Protein AF-A0A5C8ILC8-F1 (afdb_monomer)

Sequence (94 aa):
MPAESTPKAQAGKRGRPLAGQRFTEAEFAAVALLLRRVTSDRLKLAKLHLVDGLPQSTIATQHGCSRQNVNGAVNIVRRASLMLEEANKLAGKT

Nearest PDB structures (foldseek):
  5cm3-assembly1_A  TM=9.302E-01  e=4.249E-04  Escherichia coli
  5clv-assembly4_N  TM=9.310E-01  e=6.426E-04  Escherichia coli
  5ckt-assembly2_B  TM=9.450E-01  e=1.231E-03  Escherichia coli
  8qa9-assembly1_D  TM=8.897E-01  e=7.232E-04  Escherichia coli
  5cm3-assembly1_B  TM=9.329E-01  e=1.231E-03  Escherichia coli

pLDDT: mean 81.25, std 21.23, range [34.88, 97.44]

Radius of gyration: 14.71 Å; Cα contacts (8 Å, |Δi|>4): 63; chains: 1; bounding box: 37×34×39 Å

Structure (mmCIF, N/CA/C/O backbone):
data_AF-A0A5C8ILC8-F1
#
_entry.id   AF-A0A5C8ILC8-F1
#
loop_
_atom_site.group_PDB
_atom_site.id
_atom_site.type_symbol
_atom_site.label_atom_id
_atom_site.label_alt_id
_atom_site.label_comp_id
_atom_site.label_asym_id
_atom_site.label_entity_id
_atom_site.label_seq_id
_atom_site.pdbx_PDB_ins_code
_atom_site.Cartn_x
_atom_site.Cartn_y
_atom_site.Cartn_z
_atom_site.occupancy
_atom_site.B_iso_or_equiv
_atom_site.auth_seq_id
_atom_site.auth_comp_id
_atom_site.auth_asym_id
_atom_site.auth_atom_id
_atom_site.pdbx_PDB_model_num
ATOM 1 N N . MET A 1 1 ? -23.492 -25.641 1.758 1.00 38.56 1 MET A N 1
ATOM 2 C CA . MET A 1 1 ? -22.8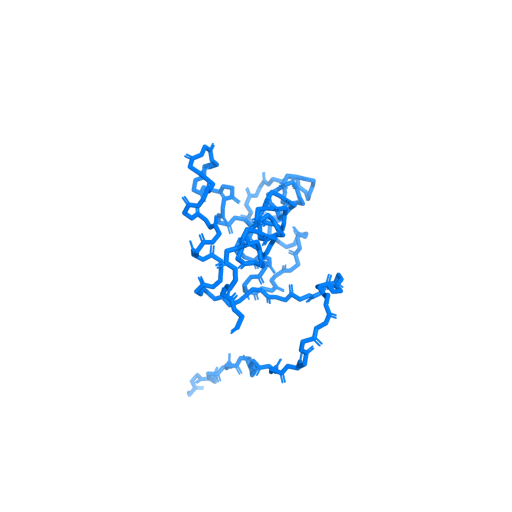16 -25.189 0.524 1.00 38.56 1 MET A CA 1
ATOM 3 C C . MET A 1 1 ? -22.288 -23.777 0.768 1.00 38.56 1 MET A C 1
ATOM 5 O O . MET A 1 1 ? -23.119 -22.881 0.856 1.00 38.56 1 MET A O 1
ATOM 9 N N . PRO A 1 2 ? -20.984 -23.547 1.005 1.00 41.66 2 PRO A N 1
ATOM 10 C CA . PRO A 1 2 ? -20.470 -22.186 1.147 1.00 41.66 2 PRO A CA 1
ATOM 11 C C . PRO A 1 2 ? -20.315 -21.532 -0.234 1.00 41.66 2 PRO A C 1
ATOM 13 O O . PRO A 1 2 ? -19.707 -22.102 -1.134 1.00 41.66 2 PRO A O 1
ATOM 16 N N . ALA A 1 3 ? -20.913 -20.352 -0.398 1.00 40.84 3 ALA A N 1
ATOM 17 C CA . ALA A 1 3 ? -20.824 -19.542 -1.605 1.00 40.84 3 ALA A CA 1
ATOM 18 C C . ALA A 1 3 ? -19.449 -18.859 -1.683 1.00 40.84 3 ALA A C 1
ATOM 20 O O . ALA A 1 3 ? -19.127 -17.976 -0.887 1.00 40.84 3 ALA A O 1
ATOM 21 N N . GLU A 1 4 ? -18.648 -19.286 -2.654 1.00 38.09 4 GLU A N 1
ATOM 22 C CA . GLU A 1 4 ? -17.386 -18.671 -3.050 1.00 38.09 4 GLU A CA 1
ATOM 23 C C . GLU A 1 4 ? -17.674 -17.347 -3.779 1.00 38.09 4 GLU A C 1
ATOM 25 O O . GLU A 1 4 ? -17.969 -17.307 -4.972 1.00 38.09 4 GLU A O 1
ATOM 30 N N . SER A 1 5 ? -17.636 -16.235 -3.046 1.00 43.41 5 SER A N 1
ATOM 31 C CA . SER A 1 5 ? -17.706 -14.896 -3.637 1.00 43.41 5 SER A CA 1
ATOM 32 C C . SER A 1 5 ? -16.317 -14.482 -4.122 1.00 43.41 5 SER A C 1
ATOM 34 O O . SER A 1 5 ? -15.555 -13.864 -3.382 1.00 43.41 5 SER A O 1
ATOM 36 N N . THR A 1 6 ? -15.973 -14.806 -5.366 1.00 42.31 6 THR A N 1
ATOM 37 C CA . THR A 1 6 ? -14.831 -14.198 -6.066 1.00 42.31 6 THR A CA 1
ATOM 38 C C . THR A 1 6 ? -15.249 -12.840 -6.648 1.00 42.31 6 THR A C 1
ATOM 40 O O . THR A 1 6 ? -16.144 -12.788 -7.496 1.00 42.31 6 THR A O 1
ATOM 43 N N . PRO A 1 7 ? -14.633 -11.704 -6.259 1.00 45.72 7 PRO A N 1
ATOM 44 C CA . PRO A 1 7 ? -14.892 -10.446 -6.938 1.00 45.72 7 PRO A CA 1
ATOM 45 C C . PRO A 1 7 ? -14.072 -10.367 -8.232 1.00 45.72 7 PRO A C 1
ATOM 47 O O . PRO A 1 7 ? -12.844 -10.315 -8.244 1.00 45.72 7 PRO A O 1
ATOM 50 N N . LYS A 1 8 ? -14.824 -10.354 -9.331 1.00 40.00 8 LYS A N 1
ATOM 51 C CA . LYS A 1 8 ? -14.441 -10.186 -10.736 1.00 40.00 8 LYS A CA 1
ATOM 52 C C . LYS A 1 8 ? -13.509 -8.973 -10.928 1.00 40.00 8 LYS A C 1
ATOM 54 O O . LYS A 1 8 ? -13.937 -7.829 -10.785 1.00 40.00 8 LYS A O 1
ATOM 59 N N . ALA A 1 9 ? -12.245 -9.216 -11.280 1.00 41.19 9 ALA A N 1
ATOM 60 C CA . ALA A 1 9 ? -11.291 -8.173 -11.651 1.00 41.19 9 ALA A CA 1
ATOM 61 C C . ALA A 1 9 ? -11.660 -7.590 -13.026 1.00 41.19 9 ALA A C 1
ATOM 63 O O . ALA A 1 9 ? -11.545 -8.256 -14.055 1.00 41.19 9 ALA A O 1
ATOM 64 N N . GLN A 1 10 ? -12.148 -6.350 -13.045 1.00 46.75 10 GLN A N 1
ATOM 65 C CA . GLN A 1 10 ? -12.509 -5.645 -14.271 1.00 46.75 10 GLN A CA 1
ATOM 66 C C . GLN A 1 10 ? -11.274 -4.907 -14.810 1.00 46.75 10 GLN A C 1
ATOM 68 O O . GLN A 1 10 ? -10.862 -3.877 -14.283 1.00 46.75 10 GLN A O 1
ATOM 73 N N . ALA A 1 11 ? -10.662 -5.472 -15.852 1.00 47.03 11 ALA A N 1
ATOM 74 C CA . ALA A 1 11 ? -9.583 -4.852 -16.610 1.00 47.03 11 ALA A CA 1
ATOM 75 C C . ALA A 1 11 ? -10.147 -3.737 -17.510 1.00 47.03 11 ALA A C 1
ATOM 77 O O . ALA A 1 11 ? -10.938 -4.001 -18.416 1.00 47.03 11 ALA A O 1
ATOM 78 N N . GLY A 1 12 ? -9.738 -2.489 -17.267 1.00 34.88 12 GLY A N 1
ATOM 79 C CA . GLY A 1 12 ? -10.172 -1.314 -18.024 1.00 34.88 12 GLY A CA 1
ATOM 80 C C . GLY A 1 12 ? -9.029 -0.330 -18.286 1.00 34.88 12 GLY A C 1
ATOM 81 O O . GLY A 1 12 ? -8.569 0.338 -17.373 1.00 34.88 12 GLY A O 1
ATOM 82 N N . LYS A 1 13 ? -8.600 -0.290 -19.554 1.00 35.75 13 LYS A N 1
ATOM 83 C CA . LYS A 1 13 ? -7.866 0.740 -20.324 1.00 35.75 13 LYS A CA 1
ATOM 84 C C . LYS A 1 13 ? -6.872 1.689 -19.613 1.00 35.75 13 LYS A C 1
ATOM 86 O O . LYS A 1 13 ? -7.230 2.586 -18.863 1.00 35.75 13 LYS A O 1
ATOM 91 N N . ARG A 1 14 ? -5.615 1.551 -20.062 1.00 56.34 14 ARG A N 1
ATOM 92 C CA . ARG A 1 14 ? -4.463 2.471 -19.996 1.00 56.34 14 ARG A CA 1
ATOM 93 C C . ARG A 1 14 ? -4.840 3.967 -19.982 1.00 56.34 14 ARG A C 1
ATOM 95 O O . ARG A 1 14 ? -5.413 4.456 -20.951 1.00 56.34 14 ARG A O 1
ATOM 102 N N . GLY A 1 15 ? -4.387 4.694 -18.954 1.00 40.69 15 GLY A N 1
ATOM 103 C CA . GLY A 1 15 ? -4.308 6.162 -18.953 1.00 40.69 15 GLY A CA 1
ATOM 104 C C . GLY A 1 15 ? -4.500 6.811 -17.576 1.00 40.69 15 GLY A C 1
ATOM 105 O O . GLY A 1 15 ? -5.614 7.193 -17.253 1.00 40.69 15 GLY A O 1
ATOM 106 N N . ARG A 1 16 ? -3.398 7.006 -16.826 1.00 41.88 16 ARG A N 1
ATOM 107 C CA . ARG A 1 16 ? -3.286 7.615 -15.472 1.00 41.88 16 ARG A CA 1
ATOM 108 C C . ARG A 1 16 ? -4.029 6.858 -14.354 1.00 41.88 16 ARG A C 1
ATOM 110 O O . ARG A 1 16 ? -5.218 6.591 -14.498 1.00 41.88 16 ARG A O 1
ATOM 117 N N . PRO A 1 17 ? -3.409 6.598 -13.185 1.00 42.28 17 PRO A N 1
ATOM 118 C CA . PRO A 1 17 ? -4.156 6.070 -12.054 1.00 42.28 17 PRO A CA 1
ATOM 119 C C . PRO A 1 17 ? -5.011 7.196 -11.462 1.00 42.28 17 PRO A C 1
ATOM 121 O O . PRO A 1 17 ? -4.580 7.965 -10.601 1.00 42.28 17 PRO A O 1
ATOM 124 N N . LEU A 1 18 ? -6.244 7.295 -11.959 1.00 44.88 18 LEU A N 1
ATOM 125 C CA . LEU A 1 18 ? -7.346 7.979 -11.297 1.00 44.88 18 LEU A CA 1
ATOM 126 C C . LEU A 1 18 ? -7.445 7.427 -9.869 1.00 44.88 18 LEU A C 1
ATOM 128 O O . LEU A 1 18 ? -7.291 6.222 -9.642 1.00 44.88 18 LEU A O 1
ATOM 132 N N . ALA A 1 19 ? -7.664 8.312 -8.900 1.00 42.31 19 ALA A N 1
ATOM 133 C CA . ALA A 1 19 ? -7.914 7.954 -7.511 1.00 42.31 19 ALA A CA 1
ATOM 134 C C . ALA A 1 19 ? -9.009 6.870 -7.440 1.00 42.31 19 ALA A C 1
ATOM 136 O O . ALA A 1 19 ? -10.188 7.165 -7.596 1.00 42.31 19 ALA A O 1
ATOM 137 N N . GLY A 1 20 ? -8.609 5.605 -7.286 1.00 54.78 20 GLY A N 1
ATOM 138 C CA . GLY A 1 20 ? -9.529 4.467 -7.371 1.00 54.78 20 GLY A CA 1
ATOM 139 C C . GLY A 1 20 ? -8.948 3.187 -7.970 1.00 54.78 20 GLY A C 1
ATOM 140 O O . GLY A 1 20 ? -9.504 2.120 -7.727 1.00 54.78 20 GLY A O 1
ATOM 141 N N . GLN A 1 21 ? -7.819 3.237 -8.688 1.00 64.88 21 GLN A N 1
ATOM 142 C CA . GLN A 1 21 ? -7.225 2.003 -9.212 1.00 64.88 21 GLN A CA 1
ATOM 143 C C . GLN A 1 21 ? -6.684 1.133 -8.063 1.00 64.88 21 GLN A C 1
ATOM 145 O O . GLN A 1 21 ? -5.875 1.598 -7.243 1.00 64.88 21 GLN A O 1
ATOM 150 N N . ARG A 1 22 ? -7.201 -0.102 -7.995 1.00 81.62 22 ARG A N 1
ATOM 151 C CA . ARG A 1 22 ? -6.709 -1.193 -7.147 1.00 81.62 22 ARG A CA 1
ATOM 152 C C . ARG A 1 22 ? -5.464 -1.801 -7.783 1.00 81.62 22 ARG A C 1
ATOM 154 O O . ARG A 1 22 ? -5.351 -1.838 -9.004 1.00 81.62 22 ARG A O 1
ATOM 161 N N . PHE A 1 23 ? -4.553 -2.256 -6.941 1.00 88.56 23 PHE A N 1
ATOM 162 C CA . PHE A 1 23 ? -3.364 -2.989 -7.342 1.00 88.56 23 PHE A CA 1
ATOM 163 C C . PHE A 1 23 ? -3.732 -4.464 -7.467 1.00 88.56 23 PHE A C 1
ATOM 165 O O . PHE A 1 23 ? -4.481 -4.995 -6.647 1.00 88.56 23 PHE A O 1
ATOM 172 N N . THR A 1 24 ? -3.177 -5.142 -8.461 1.00 93.38 24 THR A N 1
ATOM 173 C CA . THR A 1 24 ? -3.073 -6.601 -8.420 1.00 93.38 24 THR A CA 1
ATOM 174 C C . THR A 1 24 ? -2.052 -7.021 -7.361 1.00 93.38 24 THR A C 1
ATOM 176 O O . THR A 1 24 ? -1.181 -6.243 -6.961 1.00 93.38 24 THR A O 1
ATOM 179 N N . GLU A 1 25 ? -2.123 -8.280 -6.926 1.00 92.50 25 GLU A N 1
ATOM 180 C CA . GLU A 1 25 ? -1.146 -8.852 -5.991 1.00 92.50 25 GLU A CA 1
ATOM 181 C C . GLU A 1 25 ? 0.294 -8.718 -6.524 1.00 92.50 25 GLU A C 1
ATOM 183 O O . GLU A 1 25 ? 1.200 -8.329 -5.789 1.00 92.50 25 GLU A O 1
ATOM 188 N N . ALA A 1 26 ? 0.496 -8.968 -7.822 1.00 91.19 26 ALA A N 1
ATOM 189 C CA . ALA A 1 26 ? 1.804 -8.894 -8.468 1.00 91.19 26 ALA A CA 1
ATOM 190 C C . ALA A 1 26 ? 2.347 -7.457 -8.543 1.00 91.19 26 ALA A C 1
ATOM 192 O O . ALA A 1 26 ? 3.519 -7.226 -8.245 1.00 91.19 26 ALA A O 1
ATOM 193 N N . GLU A 1 27 ? 1.502 -6.480 -8.892 1.00 90.88 27 GLU A N 1
ATOM 194 C CA . GLU A 1 27 ? 1.891 -5.064 -8.893 1.00 90.88 27 GLU A CA 1
ATOM 195 C C . GLU A 1 27 ? 2.264 -4.598 -7.484 1.00 90.88 27 GLU A C 1
ATOM 197 O O . GLU A 1 27 ? 3.285 -3.935 -7.296 1.00 90.88 27 GLU A O 1
ATOM 202 N N . PHE A 1 28 ? 1.472 -4.981 -6.477 1.00 94.56 28 PHE A N 1
ATOM 203 C CA . PHE A 1 28 ? 1.776 -4.650 -5.091 1.00 94.56 28 PHE A CA 1
ATOM 204 C C . PHE A 1 28 ? 3.103 -5.273 -4.645 1.00 94.56 28 PHE A C 1
ATOM 206 O O . PHE A 1 28 ? 3.930 -4.578 -4.057 1.00 94.56 28 PHE A O 1
ATOM 213 N N . ALA A 1 29 ? 3.337 -6.551 -4.956 1.00 93.94 29 ALA A N 1
ATOM 214 C CA . ALA A 1 29 ? 4.578 -7.243 -4.618 1.00 93.94 29 ALA A CA 1
ATOM 215 C C . ALA A 1 29 ? 5.803 -6.575 -5.265 1.00 93.94 29 ALA A C 1
ATOM 217 O O . ALA A 1 29 ? 6.797 -6.328 -4.582 1.00 93.94 29 ALA A O 1
ATOM 218 N N . ALA A 1 30 ? 5.719 -6.206 -6.547 1.00 91.81 30 ALA A N 1
ATOM 219 C CA . ALA A 1 30 ? 6.797 -5.507 -7.245 1.00 91.81 30 ALA A CA 1
ATOM 220 C C . ALA A 1 30 ? 7.138 -4.162 -6.580 1.00 91.81 30 ALA A C 1
ATOM 222 O O . ALA A 1 30 ? 8.309 -3.846 -6.373 1.00 91.81 30 ALA A O 1
ATOM 223 N N . VAL A 1 31 ? 6.121 -3.391 -6.184 1.00 93.38 31 VAL A N 1
ATOM 224 C CA . VAL A 1 31 ? 6.319 -2.110 -5.491 1.00 93.38 31 VAL A CA 1
ATOM 225 C C . VAL A 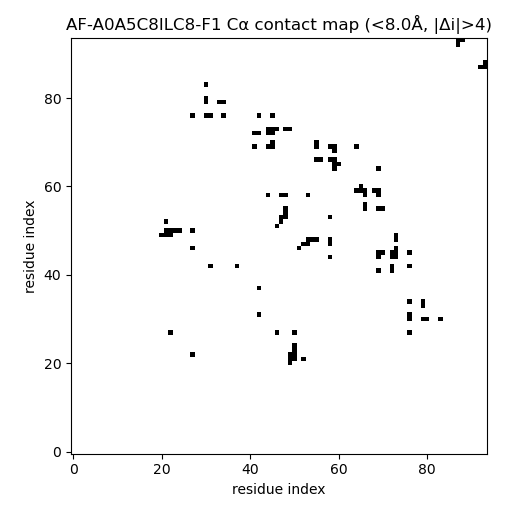1 31 ? 6.841 -2.311 -4.066 1.00 93.38 31 VAL A C 1
ATOM 227 O O . VAL A 1 31 ? 7.724 -1.575 -3.62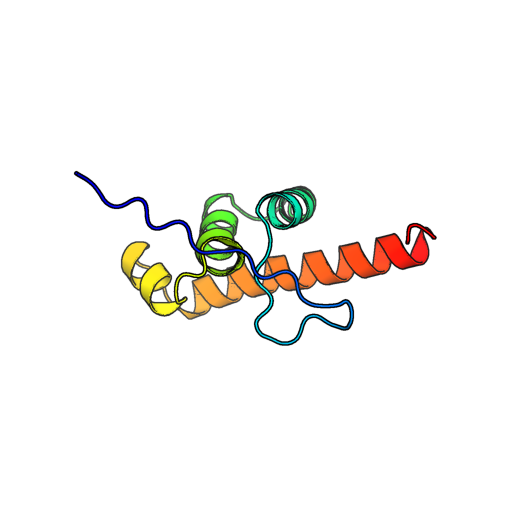4 1.00 93.38 31 VAL A O 1
ATOM 230 N N . ALA A 1 32 ? 6.353 -3.322 -3.347 1.00 92.94 32 ALA A N 1
ATOM 231 C CA . ALA A 1 32 ? 6.799 -3.642 -1.993 1.00 92.94 32 ALA A CA 1
ATOM 232 C C . ALA A 1 32 ? 8.304 -3.965 -1.936 1.00 92.94 32 ALA A C 1
ATOM 234 O O . ALA A 1 32 ? 8.976 -3.548 -0.993 1.00 92.94 32 ALA A O 1
ATOM 235 N N . LEU A 1 33 ? 8.860 -4.613 -2.968 1.00 91.69 33 LEU A N 1
ATOM 236 C CA . LEU A 1 33 ? 10.300 -4.899 -3.069 1.00 91.69 33 LEU A CA 1
ATOM 237 C C . LEU A 1 33 ? 11.175 -3.634 -3.137 1.00 91.69 33 LEU A C 1
ATOM 239 O O . LEU A 1 33 ? 12.335 -3.656 -2.713 1.00 91.69 33 LEU A O 1
ATOM 243 N N . LEU A 1 34 ? 10.633 -2.520 -3.638 1.00 90.12 34 LEU A N 1
ATOM 244 C CA . LEU A 1 34 ? 11.327 -1.227 -3.679 1.00 90.12 34 LEU A CA 1
ATOM 245 C C . LEU A 1 34 ? 11.326 -0.535 -2.307 1.00 90.12 34 LEU A C 1
ATOM 247 O O . LEU A 1 34 ? 12.212 0.261 -1.996 1.00 90.12 34 LEU A O 1
ATOM 251 N N . LEU A 1 35 ? 10.360 -0.866 -1.451 1.00 92.81 35 LEU A N 1
ATOM 252 C CA . LEU A 1 35 ? 10.116 -0.226 -0.161 1.00 92.81 35 LEU A CA 1
ATOM 253 C C . LEU A 1 35 ? 10.876 -0.898 0.994 1.00 92.81 35 LEU A C 1
ATOM 255 O O . LEU A 1 35 ? 10.312 -1.176 2.049 1.00 92.81 35 LEU A O 1
ATOM 259 N N . ARG A 1 36 ? 12.192 -1.092 0.840 1.00 88.75 36 ARG A N 1
ATOM 260 C CA . ARG A 1 36 ? 13.044 -1.849 1.789 1.00 88.75 36 ARG A CA 1
ATOM 261 C C . ARG A 1 36 ? 13.043 -1.347 3.239 1.00 88.75 36 ARG A C 1
ATOM 263 O O . ARG A 1 36 ? 13.399 -2.095 4.140 1.00 88.75 36 ARG A O 1
ATOM 270 N N . ARG A 1 37 ? 12.707 -0.073 3.468 1.00 91.12 37 ARG A N 1
ATOM 271 C CA . ARG A 1 37 ? 12.675 0.550 4.807 1.00 91.12 37 ARG A CA 1
ATOM 272 C C . ARG A 1 37 ? 11.277 0.598 5.427 1.00 91.12 37 ARG A C 1
ATOM 274 O O . ARG A 1 37 ? 11.121 1.104 6.534 1.00 91.12 37 ARG A O 1
ATOM 281 N N . VAL A 1 38 ? 10.255 0.133 4.712 1.00 93.56 38 VAL A N 1
ATOM 282 C CA . VAL A 1 38 ? 8.875 0.119 5.202 1.00 93.56 38 VAL A CA 1
ATOM 283 C C . VAL A 1 38 ? 8.626 -1.205 5.907 1.00 93.56 38 VAL A C 1
ATOM 285 O O . VAL A 1 38 ? 8.955 -2.265 5.387 1.00 93.56 38 VAL A O 1
ATOM 288 N N . THR A 1 39 ? 8.044 -1.145 7.101 1.00 95.06 39 THR A N 1
ATOM 289 C CA . THR A 1 39 ? 7.755 -2.346 7.885 1.00 95.06 39 THR A CA 1
ATOM 290 C C . THR A 1 39 ? 6.684 -3.208 7.221 1.00 95.06 39 THR A C 1
ATOM 292 O O . THR A 1 39 ? 5.760 -2.697 6.578 1.00 95.06 39 THR A O 1
ATOM 295 N N . SER A 1 40 ? 6.766 -4.521 7.442 1.00 93.69 40 SER A N 1
ATOM 296 C CA . SER A 1 40 ? 5.793 -5.491 6.930 1.00 93.69 40 SER A CA 1
ATOM 297 C C . SER A 1 40 ? 4.367 -5.178 7.380 1.00 93.69 40 SER A C 1
ATOM 299 O O . SER A 1 40 ? 3.448 -5.263 6.572 1.00 93.69 40 SER A O 1
ATOM 301 N N . ASP A 1 41 ? 4.173 -4.729 8.625 1.00 94.81 41 ASP A N 1
ATOM 302 C CA . ASP A 1 41 ? 2.854 -4.319 9.123 1.00 94.81 41 ASP A CA 1
ATOM 303 C C . ASP A 1 41 ? 2.287 -3.139 8.339 1.00 94.81 41 ASP A C 1
ATOM 305 O O . ASP A 1 41 ? 1.115 -3.124 7.968 1.00 94.81 41 ASP A O 1
ATOM 309 N N . ARG A 1 42 ? 3.128 -2.152 8.019 1.00 95.25 42 ARG A N 1
ATOM 310 C CA . ARG A 1 42 ? 2.693 -0.988 7.252 1.00 95.25 42 ARG A CA 1
ATOM 311 C C . ARG A 1 42 ? 2.371 -1.368 5.808 1.00 95.25 42 ARG A C 1
ATOM 313 O O . ARG A 1 42 ? 1.371 -0.897 5.271 1.00 95.25 42 ARG A O 1
ATOM 320 N N . LEU A 1 43 ? 3.154 -2.261 5.201 1.00 96.62 43 LEU A N 1
ATOM 321 C CA . LEU A 1 43 ? 2.831 -2.831 3.890 1.00 96.62 43 LEU A CA 1
ATOM 322 C C . LEU A 1 43 ? 1.524 -3.636 3.934 1.00 96.62 43 LEU A C 1
ATOM 324 O O . LEU A 1 43 ? 0.701 -3.498 3.033 1.00 96.62 43 LEU A O 1
ATOM 328 N N . LYS A 1 44 ? 1.268 -4.391 5.008 1.00 96.88 44 LYS A N 1
ATOM 329 C CA . LYS A 1 44 ? 0.017 -5.135 5.203 1.00 96.88 44 LYS A CA 1
ATOM 330 C C . LYS A 1 44 ? -1.204 -4.210 5.210 1.00 96.88 44 LYS A C 1
ATOM 332 O O . LYS A 1 44 ? -2.163 -4.485 4.496 1.00 96.88 44 LYS A O 1
ATOM 337 N N . LEU A 1 45 ? -1.157 -3.086 5.934 1.00 97.38 45 LEU A N 1
ATOM 338 C CA . LEU A 1 45 ? -2.251 -2.099 5.935 1.00 97.38 45 LEU A CA 1
ATOM 339 C C . LEU A 1 45 ? -2.528 -1.542 4.532 1.00 97.38 45 LEU A C 1
ATOM 341 O O . LEU A 1 45 ? -3.683 -1.375 4.140 1.00 97.38 45 LEU A O 1
ATOM 345 N N . ALA A 1 46 ? -1.470 -1.256 3.769 1.00 96.31 46 ALA A N 1
ATOM 346 C CA . ALA A 1 46 ? -1.608 -0.762 2.404 1.00 96.31 46 ALA A CA 1
ATOM 347 C C . ALA A 1 46 ? -2.192 -1.831 1.469 1.00 96.31 46 ALA A C 1
ATOM 349 O O . ALA A 1 46 ? -3.066 -1.504 0.670 1.00 96.31 46 ALA A O 1
ATOM 350 N N . LYS A 1 47 ? -1.758 -3.091 1.598 1.00 96.56 47 LYS A N 1
ATOM 351 C CA . LYS A 1 47 ? -2.258 -4.227 0.813 1.00 96.56 47 LYS A CA 1
ATOM 352 C C . LYS A 1 47 ? -3.761 -4.435 1.009 1.00 96.56 47 LYS A C 1
ATOM 354 O O . LYS A 1 47 ? -4.490 -4.475 0.023 1.00 96.56 47 LYS A O 1
ATOM 359 N N . LEU A 1 48 ? -4.225 -4.444 2.261 1.00 95.88 48 LEU A N 1
ATOM 360 C CA . LEU A 1 48 ? -5.646 -4.604 2.600 1.00 95.88 48 LEU A CA 1
ATOM 361 C C . LEU A 1 48 ? -6.538 -3.566 1.906 1.00 95.88 48 LEU A C 1
ATOM 363 O O . LEU A 1 48 ? -7.667 -3.852 1.514 1.00 95.88 48 LEU A O 1
ATOM 367 N N . HIS A 1 49 ? -6.036 -2.344 1.730 1.00 95.75 49 HIS A N 1
ATOM 368 C CA . HIS A 1 49 ? -6.779 -1.302 1.034 1.00 95.75 49 HIS A CA 1
ATOM 369 C C . HIS A 1 49 ? -6.613 -1.363 -0.489 1.00 95.75 49 HIS A C 1
ATOM 371 O O . HIS A 1 49 ? -7.587 -1.230 -1.227 1.00 95.75 49 HIS A O 1
ATOM 377 N N . LEU A 1 50 ? -5.376 -1.501 -0.968 1.00 94.94 50 LEU A N 1
ATOM 378 C CA . LEU A 1 50 ? -5.035 -1.343 -2.381 1.00 94.94 50 LEU A CA 1
ATOM 379 C C . LEU A 1 50 ? -5.305 -2.599 -3.207 1.00 94.94 50 LEU A C 1
ATOM 381 O O . LEU A 1 50 ? -5.648 -2.453 -4.375 1.00 94.94 50 LEU A O 1
ATOM 385 N N . VAL A 1 51 ? -5.166 -3.786 -2.618 1.00 95.19 51 VAL A N 1
ATOM 386 C CA . VAL A 1 51 ? -5.375 -5.082 -3.277 1.00 95.19 51 VAL A CA 1
ATOM 387 C C . VAL A 1 51 ? -6.738 -5.644 -2.887 1.00 95.19 51 VAL A C 1
ATOM 389 O O . VAL A 1 51 ? -7.618 -5.779 -3.737 1.00 95.19 51 VAL A O 1
ATOM 392 N N . ASP A 1 52 ? -6.960 -5.862 -1.587 1.00 92.50 52 ASP A N 1
ATOM 393 C CA . ASP A 1 52 ? -8.197 -6.487 -1.090 1.00 92.50 52 ASP A CA 1
ATOM 394 C C . ASP A 1 52 ? -9.396 -5.523 -1.131 1.00 92.50 52 ASP A C 1
ATOM 396 O O . ASP A 1 52 ? -10.559 -5.932 -1.156 1.00 92.50 52 ASP A O 1
ATOM 400 N N . GLY A 1 53 ? -9.128 -4.215 -1.207 1.00 92.62 53 GLY A N 1
ATOM 401 C CA . GLY A 1 53 ? -10.155 -3.207 -1.429 1.00 92.62 53 GLY A CA 1
ATOM 402 C C . GLY A 1 53 ? -10.974 -2.833 -0.201 1.00 92.62 53 GLY A C 1
ATOM 403 O O . GLY A 1 53 ? -12.058 -2.262 -0.351 1.00 92.62 53 GLY A O 1
ATOM 404 N N . LEU A 1 54 ? -10.481 -3.152 0.995 1.00 93.94 54 LEU A N 1
ATOM 405 C CA . LEU A 1 54 ? -11.148 -2.816 2.244 1.00 93.94 54 LEU A CA 1
ATOM 406 C C . LEU A 1 54 ? -11.130 -1.298 2.485 1.00 93.94 54 LEU A C 1
ATOM 408 O O . LEU A 1 54 ? -10.129 -0.633 2.196 1.00 93.94 54 LEU A O 1
ATOM 412 N N . PRO A 1 55 ? -12.196 -0.709 3.056 1.00 95.31 55 PRO A N 1
ATOM 413 C CA . PRO A 1 55 ? -12.182 0.690 3.465 1.00 95.31 55 PRO A CA 1
ATOM 414 C C . PRO A 1 55 ? -11.100 0.963 4.519 1.00 95.31 55 PRO A C 1
ATOM 416 O O . PRO A 1 55 ? -10.914 0.188 5.455 1.00 95.31 55 PRO A O 1
ATOM 419 N N . GLN A 1 56 ? -10.422 2.112 4.424 1.00 95.12 56 GLN A N 1
ATOM 420 C CA . GLN A 1 56 ? -9.359 2.476 5.374 1.00 95.12 56 GLN A CA 1
ATOM 421 C C . GLN A 1 56 ? -9.856 2.580 6.824 1.00 95.12 56 GLN A C 1
ATOM 423 O O . GLN A 1 56 ? -9.098 2.298 7.746 1.00 95.12 56 GLN A O 1
ATOM 428 N N . SER A 1 57 ? -11.115 2.982 7.029 1.00 95.38 57 SER A N 1
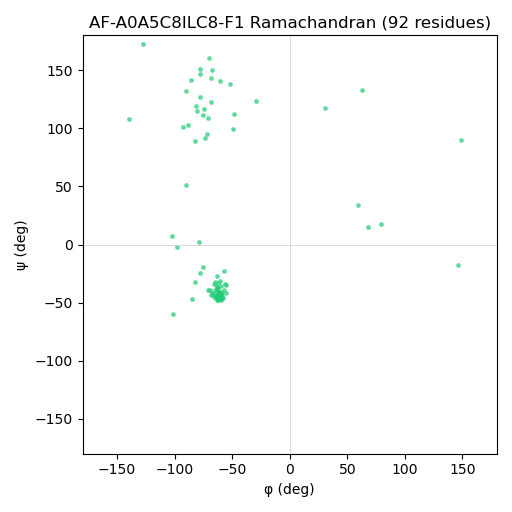ATOM 429 C CA . SER A 1 57 ? -11.757 3.014 8.349 1.00 95.38 57 SER A CA 1
ATOM 430 C C . SER A 1 57 ? -11.890 1.616 8.947 1.00 95.38 57 SER A C 1
ATOM 432 O O . SER A 1 57 ? -11.518 1.415 10.096 1.00 95.38 57 SER A O 1
ATOM 434 N N . THR A 1 58 ? -12.344 0.641 8.158 1.00 95.88 58 THR A N 1
ATOM 435 C CA . THR A 1 58 ? -12.461 -0.760 8.582 1.00 95.88 58 THR A CA 1
ATOM 436 C C . THR A 1 58 ? -11.103 -1.335 8.972 1.00 95.88 58 THR A C 1
ATOM 438 O O . THR A 1 58 ? -10.975 -1.933 10.036 1.00 95.88 58 THR A O 1
ATOM 441 N N . ILE A 1 59 ? -10.073 -1.094 8.156 1.00 96.69 59 ILE A N 1
ATOM 442 C CA . ILE A 1 59 ? -8.699 -1.535 8.440 1.00 96.69 59 ILE A CA 1
ATOM 443 C C . ILE A 1 59 ? -8.188 -0.897 9.739 1.00 96.69 59 ILE A C 1
ATOM 445 O O . ILE A 1 59 ? -7.622 -1.583 10.587 1.00 96.69 59 ILE A O 1
ATOM 449 N N . ALA A 1 60 ? -8.405 0.409 9.913 1.00 96.81 60 ALA A N 1
ATOM 450 C CA . ALA A 1 60 ? -7.988 1.142 11.105 1.00 96.81 60 ALA A CA 1
ATOM 451 C C . ALA A 1 60 ? -8.593 0.537 12.383 1.00 96.81 60 ALA A C 1
ATOM 453 O O . ALA A 1 60 ? -7.860 0.266 13.333 1.00 96.81 60 ALA A O 1
ATOM 454 N N . THR A 1 61 ? -9.896 0.237 12.371 1.00 97.19 61 THR A N 1
ATOM 455 C CA . THR A 1 61 ? -10.586 -0.436 13.480 1.00 97.19 61 THR A CA 1
ATOM 456 C C . THR A 1 61 ? -10.040 -1.842 13.733 1.00 97.19 61 THR A C 1
ATOM 458 O O . THR A 1 61 ? -9.725 -2.166 14.873 1.00 97.19 61 THR A O 1
ATOM 461 N N . GLN A 1 62 ? -9.876 -2.665 12.691 1.00 96.44 62 GLN A N 1
ATOM 462 C CA . GLN A 1 62 ? -9.386 -4.047 12.821 1.00 96.44 62 GLN A CA 1
ATOM 463 C C . GLN A 1 62 ? -7.962 -4.131 13.383 1.00 96.44 62 GLN A C 1
ATOM 465 O O . GLN A 1 62 ? -7.632 -5.076 14.092 1.00 96.44 62 GLN A O 1
ATOM 470 N N . HIS A 1 63 ? -7.125 -3.144 13.069 1.00 95.62 63 HIS A N 1
ATOM 471 C CA . HIS A 1 63 ? -5.720 -3.106 13.469 1.00 95.62 63 HIS A CA 1
ATOM 472 C C . HIS A 1 63 ? -5.441 -2.173 14.656 1.00 95.62 63 HIS A C 1
ATOM 474 O O . HIS A 1 63 ? -4.276 -1.937 14.972 1.00 95.62 63 HIS A O 1
ATOM 480 N N . GLY A 1 64 ? -6.477 -1.615 15.294 1.00 96.69 64 GLY A N 1
ATOM 481 C CA . GLY A 1 64 ? -6.327 -0.744 16.464 1.00 96.69 64 GLY A CA 1
ATOM 482 C C . GLY A 1 64 ? -5.477 0.506 16.207 1.00 96.69 64 GLY A C 1
ATOM 483 O O . GLY A 1 64 ? -4.744 0.942 17.089 1.00 96.69 64 GLY A O 1
ATOM 484 N N . CYS A 1 65 ? -5.530 1.075 14.998 1.00 95.62 65 CYS A N 1
ATOM 485 C CA . CYS A 1 65 ? -4.744 2.255 14.626 1.00 95.62 65 CYS A CA 1
ATOM 486 C C . CYS A 1 65 ? -5.620 3.372 14.041 1.00 95.62 65 CYS A C 1
ATOM 488 O O . CYS A 1 65 ? -6.814 3.197 13.813 1.00 95.62 65 CYS A O 1
ATOM 490 N N . SER A 1 66 ? -5.045 4.554 13.799 1.00 97.44 66 SER A N 1
ATOM 491 C CA . SER A 1 66 ? -5.795 5.665 13.205 1.00 97.44 66 SER A CA 1
ATOM 492 C C . SER A 1 66 ? -5.969 5.491 11.692 1.00 97.44 66 SER A C 1
ATOM 494 O O . SER A 1 66 ? -5.095 4.974 10.992 1.00 97.44 66 SER A O 1
ATOM 496 N N . ARG A 1 67 ? -7.062 6.028 11.134 1.00 96.06 67 ARG A N 1
ATOM 497 C CA . ARG A 1 67 ? -7.252 6.095 9.672 1.00 96.06 67 ARG A CA 1
ATOM 498 C C . ARG A 1 67 ? -6.095 6.827 8.976 1.00 96.06 67 ARG A C 1
ATOM 500 O O . ARG A 1 67 ? -5.719 6.468 7.863 1.00 96.06 67 ARG A O 1
ATOM 507 N N . GLN A 1 68 ? -5.513 7.838 9.624 1.00 95.94 68 GLN A N 1
ATOM 508 C CA . GLN A 1 68 ? -4.359 8.573 9.095 1.00 95.94 68 GLN A CA 1
ATOM 509 C C . GLN A 1 68 ? -3.127 7.675 8.934 1.00 95.94 68 GLN A C 1
ATOM 511 O O . GLN A 1 68 ? -2.414 7.807 7.939 1.00 95.94 68 GLN A O 1
ATOM 516 N N . ASN A 1 69 ? -2.908 6.730 9.853 1.00 96.00 69 ASN A N 1
ATOM 517 C CA . ASN A 1 69 ? -1.831 5.749 9.743 1.00 96.00 69 ASN A CA 1
ATOM 518 C C . ASN A 1 69 ? -2.009 4.855 8.503 1.00 96.00 69 ASN A C 1
ATOM 520 O O . ASN A 1 69 ? -1.080 4.701 7.707 1.00 96.00 69 ASN A O 1
ATOM 524 N N . VAL A 1 70 ? -3.230 4.351 8.282 1.00 97.12 70 VAL A N 1
ATOM 525 C CA . VAL A 1 70 ? -3.575 3.562 7.085 1.00 97.12 70 VAL A CA 1
ATOM 526 C C . VAL A 1 70 ? -3.375 4.388 5.811 1.00 97.12 70 VAL A C 1
ATOM 528 O O . VAL A 1 70 ? -2.713 3.939 4.878 1.00 97.12 70 VAL A O 1
ATOM 531 N N . ASN A 1 71 ? -3.864 5.630 5.779 1.00 96.50 71 ASN A N 1
ATOM 532 C CA . ASN A 1 71 ? -3.672 6.531 4.641 1.00 96.50 71 ASN A CA 1
ATOM 533 C C . ASN A 1 71 ? -2.183 6.798 4.352 1.00 96.50 71 ASN A C 1
ATOM 535 O O . ASN A 1 71 ? -1.753 6.808 3.200 1.00 96.50 71 ASN A O 1
ATOM 539 N N . GLY A 1 72 ? -1.374 6.975 5.399 1.00 97.00 72 GLY A N 1
ATOM 540 C CA . GLY A 1 72 ? 0.072 7.125 5.275 1.00 97.00 72 GLY A CA 1
ATOM 541 C C . GLY A 1 72 ? 0.734 5.895 4.654 1.00 97.00 72 GLY A C 1
ATOM 542 O O . GLY A 1 72 ? 1.611 6.041 3.809 1.00 97.00 72 GLY A O 1
ATOM 543 N N . ALA A 1 73 ? 0.316 4.688 5.041 1.00 96.06 73 ALA A N 1
ATOM 544 C CA . ALA A 1 73 ? 0.787 3.443 4.434 1.00 96.06 73 ALA A CA 1
ATOM 545 C C . ALA A 1 73 ? 0.426 3.351 2.941 1.00 96.06 73 ALA A C 1
ATOM 547 O O . ALA A 1 73 ? 1.289 3.098 2.102 1.00 96.06 73 ALA A O 1
ATOM 548 N N . VAL A 1 74 ? -0.833 3.637 2.605 1.00 95.81 74 VAL A N 1
ATOM 549 C CA . VAL A 1 74 ? -1.352 3.632 1.229 1.00 95.81 74 VAL A CA 1
ATOM 550 C C . VAL A 1 74 ? -0.590 4.612 0.334 1.00 95.81 74 VAL A C 1
ATOM 552 O O . VAL A 1 74 ? -0.198 4.264 -0.781 1.00 95.81 74 VAL A O 1
ATOM 555 N N . ASN A 1 75 ? -0.342 5.830 0.818 1.00 95.75 75 ASN A N 1
ATOM 556 C CA . ASN A 1 75 ? 0.342 6.862 0.041 1.00 95.75 75 ASN A CA 1
ATOM 557 C C . ASN A 1 75 ? 1.802 6.517 -0.263 1.00 95.75 75 ASN A C 1
ATOM 559 O O . ASN A 1 75 ? 2.282 6.852 -1.345 1.00 95.75 75 ASN A O 1
ATOM 563 N N . ILE A 1 76 ? 2.499 5.833 0.648 1.00 95.38 76 ILE A N 1
ATOM 564 C CA . ILE A 1 76 ? 3.876 5.376 0.409 1.00 95.38 76 ILE A CA 1
ATOM 565 C C . ILE A 1 76 ? 3.917 4.403 -0.776 1.00 95.38 76 ILE A C 1
ATOM 567 O O . ILE A 1 76 ? 4.724 4.585 -1.686 1.00 95.38 76 ILE A O 1
ATOM 571 N N . VAL A 1 77 ? 3.007 3.425 -0.808 1.00 94.69 77 VAL A N 1
ATOM 572 C CA . VAL A 1 77 ? 2.927 2.446 -1.904 1.00 94.69 77 VAL A CA 1
ATOM 573 C C . VAL A 1 77 ? 2.537 3.116 -3.220 1.00 94.69 77 VAL A C 1
ATOM 575 O O . VAL A 1 77 ? 3.189 2.891 -4.237 1.00 94.69 77 VAL A O 1
ATOM 578 N N . ARG A 1 78 ? 1.535 4.006 -3.216 1.00 94.06 78 ARG A N 1
ATOM 579 C CA . ARG A 1 78 ? 1.132 4.735 -4.432 1.00 94.06 78 ARG A CA 1
ATOM 580 C C . ARG A 1 78 ? 2.276 5.566 -5.016 1.00 94.06 78 ARG A C 1
ATOM 582 O O . ARG A 1 78 ? 2.488 5.529 -6.222 1.00 94.06 78 ARG A O 1
ATOM 589 N N . ARG A 1 79 ? 3.039 6.277 -4.179 1.00 93.06 79 ARG A N 1
ATOM 590 C CA . ARG A 1 79 ? 4.201 7.058 -4.636 1.00 93.06 79 ARG A CA 1
ATOM 591 C C . ARG A 1 79 ? 5.286 6.168 -5.2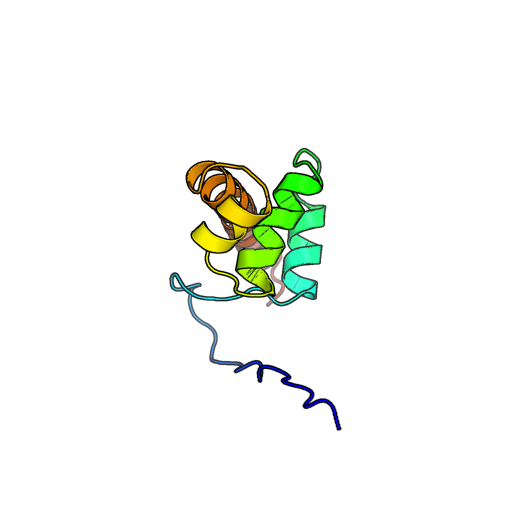37 1.00 93.06 79 ARG A C 1
ATOM 593 O O . ARG A 1 79 ? 5.775 6.475 -6.316 1.00 93.06 79 ARG A O 1
ATOM 600 N N . ALA A 1 80 ? 5.617 5.055 -4.586 1.00 93.12 80 ALA A N 1
ATOM 601 C CA . ALA A 1 80 ? 6.610 4.120 -5.110 1.00 93.12 80 ALA A CA 1
ATOM 602 C C . ALA A 1 80 ? 6.178 3.493 -6.447 1.00 93.12 80 ALA A C 1
ATOM 604 O O . ALA A 1 80 ? 7.000 3.335 -7.343 1.00 93.12 80 ALA A O 1
ATOM 605 N N . SER A 1 81 ? 4.883 3.210 -6.616 1.00 92.94 81 SER A N 1
ATOM 606 C CA . SER A 1 81 ? 4.332 2.740 -7.891 1.00 92.94 81 SER A CA 1
ATOM 607 C C . SER A 1 81 ? 4.501 3.753 -9.020 1.00 92.94 81 SER A C 1
ATOM 609 O O . SER A 1 81 ? 4.833 3.360 -10.134 1.00 92.94 81 SER A O 1
ATOM 611 N N . LEU A 1 82 ? 4.280 5.043 -8.745 1.00 91.00 82 LEU A N 1
ATOM 612 C CA . LEU A 1 82 ? 4.473 6.100 -9.741 1.00 91.00 82 LEU A CA 1
ATOM 613 C C . LEU A 1 82 ? 5.944 6.195 -10.157 1.00 91.00 82 LEU A C 1
ATOM 615 O O . LEU A 1 82 ? 6.237 6.217 -11.347 1.00 91.00 82 LEU A O 1
ATOM 619 N N . MET A 1 83 ? 6.867 6.150 -9.193 1.00 89.31 83 MET A N 1
ATOM 620 C CA . MET A 1 83 ? 8.306 6.164 -9.482 1.00 89.31 83 MET A CA 1
ATOM 621 C C . MET A 1 83 ? 8.745 4.944 -10.304 1.00 89.31 83 MET A C 1
ATOM 623 O O . MET A 1 83 ? 9.589 5.069 -11.187 1.00 89.31 83 MET A O 1
ATOM 627 N N . LEU A 1 84 ? 8.164 3.765 -10.050 1.00 87.44 84 LEU A N 1
ATOM 628 C CA . LEU A 1 84 ? 8.426 2.561 -10.842 1.00 87.44 84 LEU A CA 1
ATOM 629 C C . LEU A 1 84 ? 7.910 2.701 -12.282 1.00 87.44 84 LEU A C 1
ATOM 631 O O . LEU A 1 84 ? 8.603 2.324 -13.225 1.00 87.44 84 LEU A O 1
ATOM 635 N N . GLU A 1 85 ? 6.711 3.256 -12.464 1.00 87.31 85 GLU A N 1
ATOM 636 C CA . GLU A 1 85 ? 6.150 3.519 -13.792 1.00 87.31 85 GLU A CA 1
ATOM 637 C C . GLU A 1 85 ? 7.014 4.521 -14.575 1.00 87.31 85 GLU A C 1
ATOM 639 O O . GLU A 1 85 ? 7.307 4.305 -15.751 1.00 87.31 85 GLU A O 1
ATOM 644 N N . GLU A 1 86 ? 7.464 5.594 -13.922 1.00 86.81 86 GLU A N 1
ATOM 645 C CA . GLU A 1 86 ? 8.377 6.584 -14.501 1.00 86.81 86 GLU A CA 1
ATOM 646 C C . GLU A 1 86 ? 9.729 5.965 -14.878 1.00 86.81 86 GLU A C 1
ATOM 648 O O . GLU A 1 86 ? 10.210 6.173 -15.993 1.00 86.81 86 GLU A O 1
ATOM 653 N N . ALA A 1 87 ? 10.309 5.140 -14.004 1.00 85.62 87 ALA A N 1
ATOM 654 C CA . ALA A 1 87 ? 11.558 4.436 -14.284 1.00 85.62 87 ALA A CA 1
ATOM 655 C C . ALA A 1 87 ? 11.431 3.477 -15.481 1.00 85.62 87 ALA A C 1
ATOM 657 O O . ALA A 1 87 ? 12.319 3.436 -16.333 1.00 85.62 87 ALA A O 1
ATOM 658 N N . ASN A 1 88 ? 10.316 2.747 -15.596 1.00 86.12 88 ASN A N 1
ATOM 659 C CA . ASN A 1 88 ? 10.066 1.852 -16.731 1.00 86.12 88 ASN A CA 1
ATOM 660 C C . ASN A 1 88 ? 9.927 2.616 -18.056 1.00 86.12 88 ASN A C 1
ATOM 662 O O . ASN A 1 88 ? 10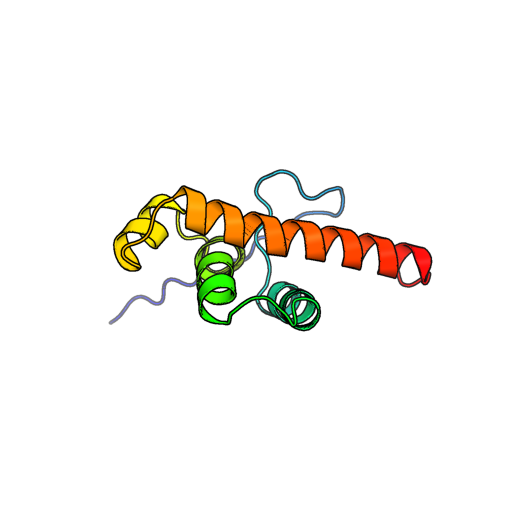.471 2.174 -19.071 1.00 86.12 88 ASN A O 1
ATOM 666 N N . LYS A 1 89 ? 9.265 3.783 -18.039 1.00 83.50 89 LYS A N 1
ATOM 667 C CA . LYS A 1 89 ? 9.174 4.674 -19.208 1.00 83.50 89 LYS A CA 1
ATOM 668 C C . LYS A 1 89 ? 10.551 5.164 -19.652 1.00 83.50 89 LYS A C 1
ATOM 670 O O . LYS A 1 89 ? 10.855 5.115 -20.839 1.00 83.50 89 LYS A O 1
ATOM 675 N N . LEU A 1 90 ? 11.392 5.592 -18.708 1.00 84.00 90 LEU A N 1
ATOM 676 C CA . LEU A 1 90 ? 12.760 6.043 -18.994 1.00 84.00 90 LEU A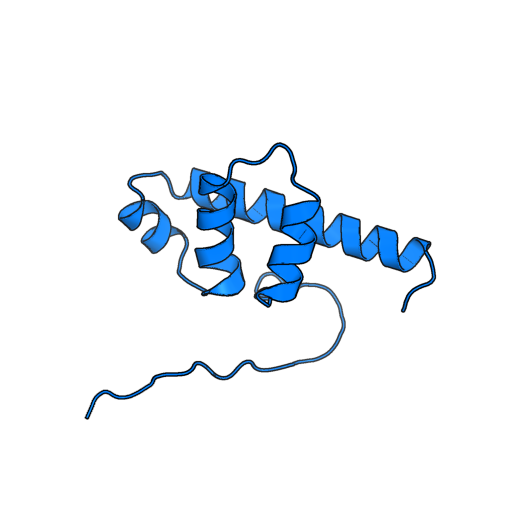 CA 1
ATOM 677 C C . LEU A 1 90 ? 13.650 4.914 -19.532 1.00 84.00 90 LEU A C 1
ATOM 679 O O . LEU A 1 90 ? 14.513 5.158 -20.369 1.00 84.00 90 LEU A O 1
ATOM 683 N N . ALA A 1 91 ? 13.422 3.676 -19.091 1.00 83.81 91 ALA A N 1
ATOM 684 C CA . ALA A 1 91 ? 14.155 2.499 -19.550 1.00 83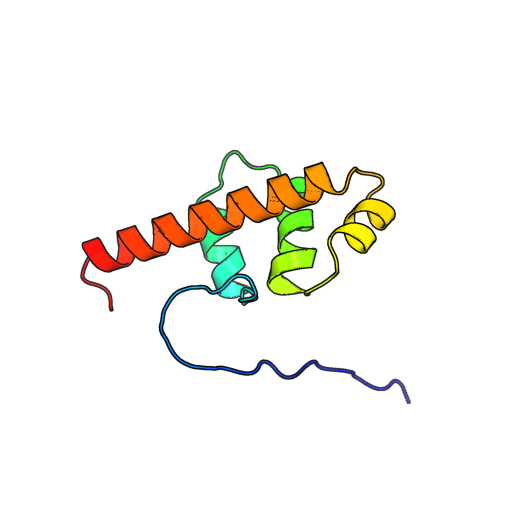.81 91 ALA A CA 1
ATOM 685 C C . ALA A 1 91 ? 13.698 1.964 -20.925 1.00 83.81 91 ALA A C 1
ATOM 687 O O . ALA A 1 91 ? 14.204 0.932 -21.365 1.00 83.81 91 ALA A O 1
ATOM 688 N N . GLY A 1 92 ? 12.730 2.610 -21.590 1.00 73.25 92 GLY A N 1
ATOM 689 C CA . GLY A 1 92 ? 12.231 2.198 -22.908 1.00 73.25 92 GLY A CA 1
ATOM 690 C C . GLY A 1 92 ? 11.453 0.875 -22.916 1.00 73.25 92 GLY A C 1
ATOM 691 O O . GLY A 1 92 ? 11.252 0.290 -23.977 1.00 73.25 92 GLY A O 1
ATOM 692 N N . LYS A 1 93 ? 11.024 0.380 -21.747 1.00 61.72 93 LYS A N 1
ATOM 693 C CA . LYS A 1 93 ? 10.191 -0.824 -21.620 1.00 61.72 93 LYS A CA 1
ATOM 694 C C . LYS A 1 93 ? 8.718 -0.405 -21.598 1.00 61.72 93 LYS A C 1
ATOM 696 O O . LYS A 1 93 ? 8.226 0.048 -20.565 1.00 61.72 93 LYS A O 1
ATOM 701 N N . THR A 1 94 ? 8.025 -0.553 -22.727 1.00 53.62 94 THR A N 1
ATOM 702 C CA . THR A 1 94 ? 6.568 -0.337 -22.875 1.00 53.62 94 THR A CA 1
ATOM 703 C C . THR A 1 94 ? 5.869 -1.523 -23.498 1.00 53.62 94 THR A C 1
ATOM 705 O O . THR A 1 94 ? 6.463 -2.096 -24.435 1.00 53.62 94 THR A O 1
#

Secondary structure (DSSP, 8-state):
--------------S---TTPPPPHHHHHHHHHH-TTS-HHHHHHHHHHHTS---HHHHHHHTTS-HHHHHHHHHHHHHHHHHHHHHHHHTT--

Solvent-accessible surface area (backbone atoms only — not comparable to full-atom values): 5768 Å² total; per-residue (Å²): 135,88,82,82,82,76,83,81,82,82,87,75,79,95,78,77,86,55,97,79,71,65,40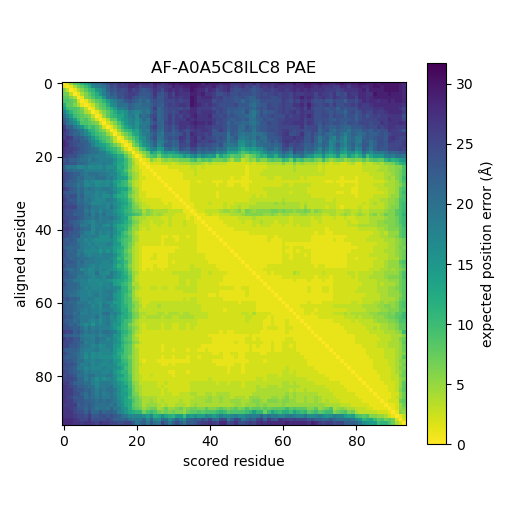,51,70,66,59,47,51,60,39,52,70,73,43,78,89,59,54,68,69,45,50,48,50,19,39,43,37,36,50,74,57,46,56,51,61,59,52,14,63,76,68,77,49,52,48,66,57,36,50,53,30,38,50,52,52,54,53,48,44,51,54,51,53,52,50,35,57,75,68,70,61,127

Mean predicted aligned error: 9.64 Å

Foldseek 3Di:
DDDDDDDDDDDDDDDDPDPDAADAPVLLVVLVVVVVVDDPVLSVLLCCCRHVNDDLVVSCVVVVHDSVSSVVSNVSSVVSSVVVVVVCVVVVND